Protein AF-A0A1F7RX64-F1 (afdb_monomer)

Nearest PDB structures (foldseek):
  6vyc-assembly1_A  TM=7.669E-01  e=1.453E-01  Homo sapiens
  5ods-assembly1_A  TM=4.413E-01  e=1.462E+00  Mus musculus
  5ods-assembly3_C  TM=4.175E-01  e=1.240E+00  Mus musculus
  5ods-assembly2_B  TM=4.394E-01  e=1.822E+00  Mus musculus
  9exg-assembly1_A  TM=4.796E-01  e=2.534E+00  Saccharomyces cerevisiae S288C

Secondary structure (DSSP, 8-state):
-EEEETTTTEEEEEET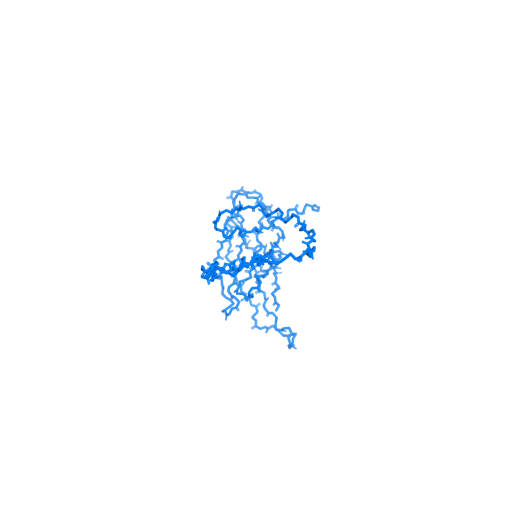TTTEEEEEEEEPPPBTTB---B---EE-TTSSEEEEEE--SS-SSPPPEEEEEETTTTEEEEEEE--S-----B--B---------------------------------PPP--------SS----B--B----

Foldseek 3Di:
DWDFDQVVLFIWDADPVVRHTPRGTAHDCQWDPGGWRFAEWDAEPVNQWIWTWTADPPPDQTWTWTWIAGRVVRHTPDIDTPDDHPRFRDWDFPHQPPPPPDDPPPPPPPPPDDDDDDDDDDDDDDDDDDPDDDDDDDDSPRDTDGDDDDD

pLDDT: mean 74.09, std 23.68, range [29.02, 98.44]

Sequence (151 aa):
MYVANEDSHDVTVIDATTLTVAVPSITLPPHGTGNATPRDVDIDLQGTYVYIPSGDINYGTVHDYVYVIAVGTHLLASSIDINPHRNPNVVAVAPQMYECAGSVTPTPTPLTIPVINLCLTMFLLLSMPACMCLKKTGIPLFKILLKNLRF

Solvent-accessible surface area (backbone atoms only — not comparable to full-atom values): 9568 Å² total; per-residue (Å²): 85,76,44,54,32,42,93,78,23,25,33,31,31,34,38,77,88,78,73,40,78,72,38,81,68,38,80,50,72,62,38,70,96,45,69,27,30,24,62,28,69,32,51,45,81,83,60,52,40,36,40,30,18,19,27,64,85,74,87,74,93,40,50,20,36,35,38,31,30,29,55,93,74,64,40,82,70,50,71,44,79,58,66,70,72,58,41,38,42,39,54,40,56,66,64,73,74,73,70,73,74,66,79,76,72,73,76,79,70,83,78,84,72,76,94,71,81,91,79,92,78,91,81,91,82,83,88,78,82,85,80,85,78,84,87,78,84,80,74,91,75,80,61,71,52,70,48,72,79,84,128

Radius of gyration: 25.67 Å; Cα contacts (8 Å, |Δi|>4): 262; chains: 1; bounding box: 86×37×39 Å

InterPro domains:
  IPR011045 Nitrous oxide reductase, N-terminal [SSF50974] (2-95)
  IPR015943 WD40/YVTN repeat-like-containing domain superfamily [G3DSA:2.130.10.10] (1-111)

Organism: NCBI:txid1817878

Mean predicted aligned error: 14.14 Å

Structure (mmCIF, N/CA/C/O backbone):
data_AF-A0A1F7RX64-F1
#
_entry.id   AF-A0A1F7RX64-F1
#
loop_
_atom_site.group_PDB
_atom_site.id
_atom_site.type_symbol
_atom_site.label_atom_id
_atom_site.label_alt_id
_atom_site.label_comp_id
_atom_site.label_asym_id
_atom_site.label_entity_id
_atom_site.label_seq_id
_atom_site.pdbx_PDB_ins_code
_atom_site.Cartn_x
_atom_site.Cartn_y
_atom_site.Cartn_z
_atom_site.occupancy
_atom_site.B_iso_or_equiv
_atom_site.auth_seq_id
_atom_site.auth_comp_id
_atom_site.auth_asym_id
_atom_site.auth_atom_id
_atom_site.pdbx_PDB_model_num
ATOM 1 N N . MET A 1 1 ? -4.138 3.874 9.743 1.00 95.44 1 MET A N 1
ATOM 2 C CA . MET A 1 1 ? -3.694 4.666 8.575 1.00 95.44 1 MET A CA 1
ATOM 3 C C . MET A 1 1 ? -2.418 4.046 8.038 1.00 95.44 1 MET A C 1
ATOM 5 O O . MET A 1 1 ? -1.611 3.612 8.849 1.00 95.44 1 MET A O 1
ATOM 9 N N . TYR A 1 2 ? -2.253 3.972 6.721 1.00 97.94 2 TYR A N 1
ATOM 10 C CA . TYR A 1 2 ? -1.031 3.482 6.080 1.00 97.94 2 TYR A CA 1
ATOM 11 C C . TYR A 1 2 ? -0.312 4.660 5.430 1.00 97.94 2 TYR A C 1
ATOM 13 O O . TYR A 1 2 ? -0.970 5.543 4.884 1.00 97.94 2 TYR A O 1
ATOM 21 N N . VAL A 1 3 ? 1.012 4.676 5.518 1.00 97.94 3 VAL A N 1
ATOM 22 C CA . VAL A 1 3 ? 1.866 5.730 4.967 1.00 97.94 3 VAL A CA 1
ATOM 23 C C . VAL A 1 3 ? 2.909 5.073 4.079 1.00 97.94 3 VAL A C 1
ATOM 25 O O . VAL A 1 3 ? 3.687 4.253 4.560 1.00 97.94 3 VAL A O 1
ATOM 28 N N . ALA A 1 4 ? 2.888 5.407 2.792 1.00 97.50 4 ALA A N 1
ATOM 29 C CA . ALA A 1 4 ? 3.911 5.014 1.834 1.00 97.50 4 ALA A CA 1
ATOM 30 C C . ALA A 1 4 ? 5.151 5.904 2.007 1.00 97.50 4 ALA A C 1
ATOM 32 O O . ALA A 1 4 ? 5.038 7.128 1.939 1.00 97.50 4 ALA A O 1
ATOM 33 N N . ASN A 1 5 ? 6.321 5.297 2.214 1.00 96.81 5 ASN A N 1
ATOM 34 C CA . ASN A 1 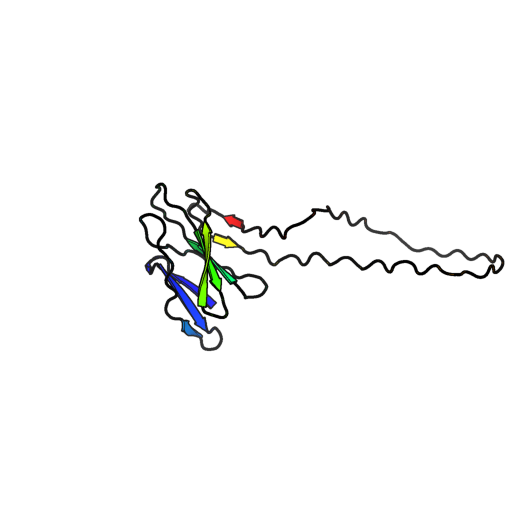5 ? 7.584 6.014 2.365 1.00 96.81 5 ASN A CA 1
ATOM 35 C C . ASN A 1 5 ? 8.470 5.750 1.139 1.00 96.81 5 ASN A C 1
ATOM 37 O O . ASN A 1 5 ? 9.162 4.733 1.077 1.00 96.81 5 ASN A O 1
ATOM 41 N N . GLU A 1 6 ? 8.450 6.657 0.159 1.00 93.31 6 GLU A N 1
ATOM 42 C CA . GLU A 1 6 ? 9.159 6.466 -1.117 1.00 93.31 6 GLU A CA 1
ATOM 43 C C . GLU A 1 6 ? 10.666 6.222 -0.921 1.00 93.31 6 GLU A C 1
ATOM 45 O O . GLU A 1 6 ? 11.200 5.249 -1.454 1.00 93.31 6 GLU A O 1
ATOM 50 N N . ASP A 1 7 ? 11.321 7.061 -0.112 1.00 91.31 7 ASP A N 1
ATOM 51 C CA . ASP A 1 7 ? 12.776 7.033 0.102 1.00 91.31 7 ASP A CA 1
ATOM 52 C C . ASP A 1 7 ? 13.244 5.878 1.002 1.00 91.31 7 ASP A C 1
ATOM 54 O O . ASP A 1 7 ? 14.360 5.385 0.850 1.00 91.31 7 ASP A O 1
ATOM 58 N N . SER A 1 8 ? 12.401 5.443 1.946 1.00 94.56 8 SER A N 1
ATOM 59 C CA . SER A 1 8 ? 12.695 4.313 2.846 1.00 94.56 8 SER A CA 1
ATOM 60 C C . SER A 1 8 ? 12.267 2.964 2.267 1.00 94.56 8 SER A C 1
ATOM 62 O O . SER A 1 8 ? 12.602 1.922 2.830 1.00 94.56 8 SER A O 1
ATOM 64 N N . HIS A 1 9 ? 11.552 2.975 1.139 1.00 94.50 9 HIS A N 1
ATOM 65 C CA . HIS A 1 9 ? 11.115 1.790 0.399 1.00 94.50 9 HIS A CA 1
ATOM 66 C C . HIS A 1 9 ? 10.182 0.858 1.190 1.00 94.50 9 HIS A C 1
ATOM 68 O O . HIS A 1 9 ? 10.156 -0.360 0.989 1.00 94.50 9 HIS A O 1
ATOM 74 N N . ASP A 1 10 ? 9.407 1.430 2.108 1.00 97.00 10 ASP A N 1
ATOM 75 C CA . ASP A 1 10 ? 8.548 0.695 3.026 1.00 97.00 10 ASP A CA 1
ATOM 76 C C . ASP A 1 10 ? 7.222 1.414 3.300 1.00 97.00 10 ASP A C 1
ATOM 78 O O . ASP A 1 10 ? 6.890 2.448 2.709 1.00 97.00 10 ASP A O 1
ATOM 82 N N . VAL A 1 11 ? 6.416 0.799 4.164 1.00 98.38 11 VAL A N 1
ATOM 83 C CA . VAL A 1 11 ? 5.104 1.305 4.560 1.00 98.38 11 VAL A CA 1
ATOM 84 C C . VAL A 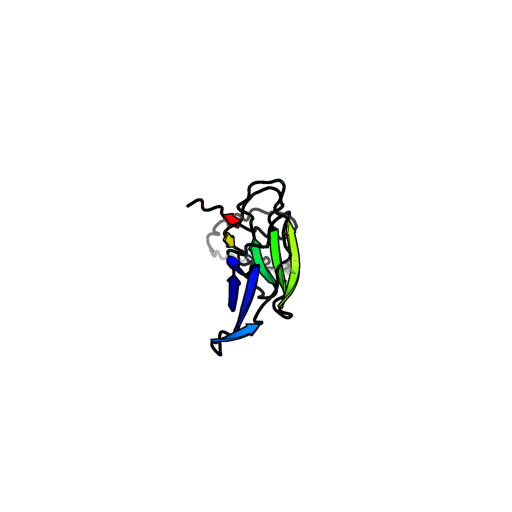1 11 ? 4.996 1.287 6.074 1.00 98.38 11 VAL A C 1
ATOM 86 O O . VAL A 1 11 ? 5.259 0.266 6.710 1.00 98.38 11 VAL A O 1
ATOM 89 N N . THR A 1 12 ? 4.552 2.393 6.658 1.00 98.44 12 THR A N 1
ATOM 90 C CA . THR A 1 12 ? 4.294 2.503 8.099 1.00 98.44 12 THR A CA 1
ATOM 91 C C . THR A 1 12 ? 2.794 2.446 8.368 1.00 98.44 12 THR A C 1
ATOM 93 O O . THR A 1 12 ? 1.991 3.018 7.629 1.00 98.44 12 THR A O 1
ATOM 96 N N . VAL A 1 13 ? 2.400 1.789 9.459 1.00 98.44 13 VAL A N 1
ATOM 97 C CA . VAL A 1 13 ? 1.014 1.788 9.944 1.00 98.44 13 VAL A CA 1
ATOM 98 C C . VAL A 1 13 ? 0.922 2.639 11.197 1.00 98.44 13 VAL A C 1
ATOM 100 O O . VAL A 1 13 ? 1.633 2.408 12.172 1.00 98.44 13 VAL A O 1
ATOM 103 N N . ILE A 1 14 ? 0.014 3.607 11.178 1.00 98.12 14 ILE A N 1
ATOM 104 C CA . ILE A 1 14 ? -0.303 4.484 12.305 1.00 98.12 14 ILE A CA 1
ATOM 105 C C . ILE A 1 14 ? -1.683 4.106 12.839 1.00 98.12 14 ILE A C 1
ATOM 107 O O . ILE A 1 14 ? -2.659 4.053 12.078 1.00 98.12 14 ILE A O 1
ATOM 111 N N . ASP A 1 15 ? -1.771 3.867 14.144 1.00 97.06 15 ASP A N 1
ATOM 112 C CA . ASP A 1 15 ? -3.046 3.804 14.851 1.00 97.06 15 ASP A CA 1
ATOM 113 C C . ASP A 1 15 ? -3.635 5.218 14.894 1.00 97.06 15 ASP A C 1
ATOM 115 O O . ASP A 1 15 ? -3.040 6.146 15.441 1.00 97.06 15 ASP A O 1
ATOM 119 N N . ALA A 1 16 ? -4.796 5.398 14.269 1.00 95.25 16 ALA A N 1
ATOM 120 C CA . ALA A 1 16 ? -5.438 6.704 14.160 1.00 95.25 16 ALA A CA 1
ATOM 121 C C . ALA A 1 16 ? -6.124 7.152 15.464 1.00 95.25 16 ALA A C 1
ATOM 123 O O . ALA A 1 16 ? -6.420 8.333 15.616 1.00 95.25 16 ALA A O 1
ATOM 124 N N . THR A 1 17 ? -6.373 6.232 16.397 1.00 97.19 17 THR A N 1
ATOM 125 C CA . THR A 1 17 ? -6.982 6.520 17.702 1.00 97.19 17 THR A CA 1
ATOM 126 C C . THR A 1 17 ? -5.946 7.104 18.650 1.00 97.19 17 THR A C 1
ATOM 128 O O . THR A 1 17 ? -6.210 8.089 19.334 1.00 97.19 17 THR A O 1
ATOM 131 N N . THR A 1 18 ? -4.759 6.498 18.689 1.00 97.81 18 THR A N 1
ATOM 132 C CA . THR A 1 18 ? -3.668 6.912 19.583 1.00 97.81 18 THR A CA 1
ATOM 133 C C . THR A 1 18 ? -2.667 7.844 18.909 1.00 97.81 18 THR A C 1
ATOM 135 O O . THR A 1 18 ? -1.846 8.441 19.600 1.00 97.81 18 THR A O 1
ATOM 138 N N . LEU A 1 19 ? -2.728 7.982 17.579 1.00 96.75 19 LEU A N 1
ATOM 139 C CA . LEU A 1 19 ? -1.769 8.728 16.757 1.00 96.75 19 LEU A CA 1
ATOM 140 C C . LEU A 1 19 ? -0.325 8.236 16.935 1.00 96.75 19 LEU A C 1
ATOM 142 O O . LEU A 1 19 ? 0.627 9.011 16.861 1.00 96.75 19 LEU A O 1
ATOM 146 N N . THR A 1 20 ? -0.157 6.933 17.162 1.00 98.06 20 THR A N 1
ATOM 147 C CA . THR A 1 20 ? 1.151 6.289 17.329 1.00 98.06 20 THR A CA 1
ATOM 148 C C . THR A 1 20 ? 1.431 5.300 16.209 1.00 98.06 20 THR A C 1
ATOM 150 O O . THR A 1 20 ? 0.518 4.744 15.600 1.00 98.06 20 THR A O 1
ATOM 153 N N . VAL A 1 21 ? 2.710 5.024 15.964 1.00 98.25 21 VAL A N 1
ATOM 154 C CA . VAL A 1 21 ? 3.132 3.966 15.041 1.00 98.25 21 VAL A CA 1
ATOM 155 C C . VAL A 1 21 ? 2.722 2.605 15.608 1.00 98.25 21 VAL A C 1
ATOM 157 O O . VAL A 1 21 ? 3.191 2.207 16.670 1.00 98.25 21 VAL A O 1
ATOM 160 N N . ALA A 1 22 ? 1.841 1.906 14.896 1.00 97.75 22 ALA A N 1
ATOM 161 C CA . ALA A 1 22 ? 1.403 0.550 15.212 1.00 97.75 22 ALA A CA 1
ATOM 162 C C . ALA A 1 22 ? 2.328 -0.499 14.579 1.00 97.75 22 ALA A C 1
ATOM 164 O O . ALA A 1 22 ? 2.677 -1.487 15.220 1.00 97.75 22 ALA A O 1
ATOM 165 N N . VAL A 1 23 ? 2.760 -0.257 13.336 1.00 97.88 23 VAL A N 1
ATOM 166 C CA . VAL A 1 23 ? 3.756 -1.077 12.634 1.00 97.88 23 VAL A CA 1
ATOM 167 C C . VAL A 1 23 ? 4.796 -0.145 12.022 1.00 97.88 23 VAL A C 1
ATOM 169 O O . VAL A 1 23 ? 4.440 0.656 11.156 1.00 97.88 23 VAL A O 1
ATOM 172 N N . PRO A 1 24 ? 6.063 -0.210 12.465 1.00 94.94 24 PRO A N 1
ATOM 173 C CA . PRO A 1 24 ? 7.074 0.760 12.056 1.00 94.94 24 PRO A CA 1
ATOM 174 C C . PRO A 1 24 ? 7.504 0.606 10.601 1.00 94.94 24 PRO A C 1
ATOM 176 O O . PRO A 1 24 ? 7.739 1.613 9.942 1.00 94.94 24 PRO A O 1
ATOM 179 N N . SER A 1 25 ? 7.573 -0.626 10.100 1.00 97.06 25 SER A N 1
ATOM 180 C CA . SER A 1 25 ? 8.015 -0.900 8.738 1.00 97.06 25 SER A CA 1
ATOM 181 C C . SER A 1 25 ? 7.397 -2.192 8.223 1.00 97.06 25 SER A C 1
ATOM 183 O O . SER A 1 25 ? 7.512 -3.248 8.848 1.00 97.06 25 SER A O 1
ATOM 185 N N . ILE A 1 26 ? 6.749 -2.091 7.069 1.00 97.75 26 ILE A N 1
ATOM 186 C CA . ILE A 1 26 ? 6.403 -3.209 6.202 1.00 97.75 26 ILE A CA 1
ATOM 187 C C . ILE A 1 26 ? 7.294 -3.070 4.972 1.00 97.75 26 ILE A C 1
ATOM 189 O O . ILE A 1 26 ? 7.019 -2.263 4.082 1.00 97.75 26 ILE A O 1
ATOM 193 N N . THR A 1 27 ? 8.389 -3.826 4.945 1.00 95.38 27 THR A N 1
ATOM 194 C CA . THR A 1 27 ? 9.346 -3.791 3.836 1.00 95.38 27 THR A CA 1
ATOM 195 C C . THR A 1 27 ? 8.696 -4.306 2.558 1.00 95.38 27 THR A C 1
ATOM 197 O O . THR A 1 27 ? 8.126 -5.401 2.535 1.00 95.38 27 THR A O 1
ATOM 200 N N . LEU A 1 28 ? 8.807 -3.528 1.483 1.00 94.56 28 LEU A N 1
ATOM 201 C CA . LEU A 1 28 ? 8.334 -3.931 0.167 1.00 94.56 28 LEU A CA 1
ATOM 202 C C . LEU A 1 28 ? 9.475 -4.590 -0.624 1.00 94.56 28 LEU A C 1
ATOM 204 O O . LEU A 1 28 ? 10.619 -4.140 -0.538 1.00 94.56 28 LEU A O 1
ATOM 208 N N . PRO A 1 29 ? 9.200 -5.652 -1.401 1.00 92.25 29 PRO A N 1
ATOM 209 C CA . PRO A 1 29 ? 10.208 -6.246 -2.268 1.00 92.25 29 PRO A CA 1
ATOM 210 C C . PRO A 1 29 ? 10.750 -5.224 -3.281 1.00 92.25 29 PRO A C 1
ATOM 212 O O . PRO A 1 29 ? 9.987 -4.388 -3.766 1.00 92.25 29 PRO A O 1
ATOM 215 N N . PRO A 1 30 ? 12.038 -5.284 -3.646 1.00 87.75 30 PRO A N 1
ATOM 216 C CA . PRO A 1 30 ? 12.562 -4.500 -4.760 1.00 87.75 30 PRO A CA 1
ATOM 217 C C . PRO A 1 30 ? 11.916 -4.938 -6.081 1.00 87.75 30 PRO A C 1
ATOM 219 O O . PRO A 1 30 ? 11.496 -6.091 -6.223 1.00 87.75 30 PRO A O 1
ATOM 222 N N . HIS A 1 31 ? 11.879 -4.039 -7.065 1.00 81.25 31 HIS A N 1
ATOM 223 C CA . HIS A 1 31 ? 11.457 -4.368 -8.424 1.00 81.25 31 HIS A CA 1
ATOM 224 C C . HIS A 1 31 ? 12.569 -4.081 -9.438 1.00 81.25 31 HIS A C 1
ATOM 226 O O . HIS A 1 31 ? 13.195 -3.026 -9.463 1.00 81.25 31 HIS A O 1
ATOM 232 N N . GLY A 1 32 ? 12.869 -5.099 -10.255 1.00 74.06 32 GLY A N 1
ATOM 233 C CA . GLY A 1 32 ? 13.974 -5.089 -11.215 1.00 74.06 32 GLY A CA 1
ATOM 234 C C . GLY A 1 32 ? 15.330 -4.784 -10.582 1.00 74.06 32 GLY A C 1
ATOM 235 O O . GLY A 1 32 ? 15.831 -5.571 -9.784 1.00 74.06 32 GLY A O 1
ATOM 236 N N . THR A 1 33 ? 15.949 -3.679 -10.997 1.00 69.31 33 THR A N 1
ATOM 237 C CA . THR A 1 33 ? 17.266 -3.240 -10.505 1.00 69.31 33 THR A CA 1
ATOM 238 C C . THR A 1 33 ? 17.185 -2.220 -9.368 1.00 69.31 33 THR A C 1
ATOM 240 O O . THR A 1 33 ? 18.229 -1.829 -8.849 1.00 69.31 33 THR A O 1
ATOM 243 N N . GLY A 1 34 ? 15.981 -1.765 -9.013 1.00 77.56 34 GLY A N 1
ATOM 244 C CA . GLY A 1 34 ? 15.742 -0.709 -8.036 1.00 77.56 34 GLY A CA 1
ATOM 245 C C . GLY A 1 34 ? 14.991 -1.197 -6.798 1.00 77.56 34 GLY A C 1
ATOM 246 O O . GLY A 1 34 ? 14.447 -2.302 -6.749 1.00 77.56 34 GLY A O 1
ATOM 247 N N . ASN A 1 35 ? 14.968 -0.352 -5.770 1.00 87.88 35 ASN A N 1
ATOM 248 C CA . ASN A 1 35 ? 14.125 -0.569 -4.599 1.00 87.88 35 ASN A CA 1
ATOM 249 C C . ASN A 1 35 ? 12.666 -0.200 -4.903 1.00 87.88 35 ASN A C 1
ATOM 251 O O . ASN A 1 35 ? 12.383 0.556 -5.832 1.00 87.88 35 ASN A O 1
ATOM 255 N N . ALA A 1 36 ? 11.738 -0.689 -4.079 1.00 90.56 36 ALA A N 1
ATOM 256 C CA . ALA A 1 36 ? 10.361 -0.222 -4.128 1.00 90.56 36 ALA A CA 1
ATOM 257 C C . ALA A 1 36 ? 10.275 1.277 -3.812 1.00 90.56 36 ALA A C 1
ATOM 259 O O . ALA A 1 36 ? 10.795 1.754 -2.817 1.00 90.56 36 ALA A O 1
ATOM 260 N N . THR A 1 37 ? 9.536 2.010 -4.621 1.00 92.50 37 THR A N 1
ATOM 261 C CA . THR A 1 37 ? 9.231 3.437 -4.476 1.00 92.50 37 THR A CA 1
ATOM 262 C C . THR A 1 37 ? 7.725 3.601 -4.251 1.00 92.50 37 THR A C 1
ATOM 264 O O . THR A 1 37 ? 6.992 3.896 -5.195 1.00 92.50 37 THR A O 1
ATOM 267 N N . PRO A 1 38 ? 7.190 3.259 -3.068 1.00 94.69 38 PRO A N 1
ATOM 268 C CA . PRO A 1 38 ? 5.758 3.385 -2.811 1.00 94.69 38 PRO A CA 1
ATOM 269 C C . PRO A 1 38 ? 5.357 4.867 -2.799 1.00 94.69 38 PRO A C 1
ATOM 271 O O . PRO A 1 38 ? 5.990 5.664 -2.112 1.00 94.69 38 PRO A O 1
ATOM 274 N N . ARG A 1 39 ? 4.323 5.240 -3.564 1.00 94.00 39 ARG A N 1
ATOM 275 C CA . ARG A 1 39 ? 3.951 6.658 -3.779 1.00 94.00 39 ARG A CA 1
ATOM 276 C C . ARG A 1 39 ? 2.582 7.051 -3.231 1.00 94.00 39 ARG A C 1
ATOM 278 O O . ARG A 1 39 ? 2.351 8.217 -2.929 1.00 94.00 39 ARG A O 1
ATOM 285 N N . ASP A 1 40 ? 1.681 6.086 -3.111 1.00 96.94 40 ASP A N 1
ATOM 286 C CA . ASP A 1 40 ? 0.290 6.315 -2.730 1.00 96.94 40 ASP A CA 1
ATOM 287 C C . ASP A 1 40 ? -0.264 5.098 -1.985 1.00 96.94 40 ASP A C 1
ATOM 289 O O . ASP A 1 40 ? 0.394 4.060 -1.872 1.00 96.94 40 ASP A O 1
ATOM 293 N N . VAL A 1 41 ? -1.464 5.233 -1.438 1.00 97.31 41 VAL A N 1
ATOM 294 C CA . VAL A 1 41 ? -2.143 4.198 -0.669 1.00 97.31 41 VAL A CA 1
ATOM 295 C C . VAL A 1 41 ? -3.640 4.327 -0.907 1.00 97.31 41 VAL A C 1
ATOM 297 O O . VAL A 1 41 ? -4.221 5.374 -0.638 1.00 97.31 41 VAL A O 1
ATOM 300 N N . ASP A 1 42 ? -4.287 3.227 -1.280 1.00 97.25 42 ASP A N 1
ATOM 301 C CA . ASP A 1 42 ? -5.742 3.119 -1.174 1.00 97.25 42 ASP A CA 1
ATOM 302 C C . ASP A 1 42 ? -6.153 1.754 -0.615 1.00 97.25 42 ASP A C 1
ATOM 304 O O . ASP A 1 42 ? -5.376 0.798 -0.618 1.00 97.25 42 ASP A O 1
ATOM 308 N N . ILE A 1 43 ? -7.363 1.661 -0.082 1.00 95.56 43 ILE A N 1
ATOM 309 C CA . ILE A 1 43 ? -7.866 0.494 0.643 1.00 95.56 43 ILE A CA 1
ATOM 310 C C . ILE A 1 43 ? -9.170 0.008 0.016 1.00 95.56 43 ILE A C 1
ATOM 312 O O . ILE A 1 43 ? -9.976 0.798 -0.473 1.00 95.56 43 ILE A O 1
ATOM 316 N N . ASP A 1 44 ? -9.391 -1.306 0.008 1.00 94.12 44 ASP A N 1
ATOM 317 C CA . ASP A 1 44 ? -10.683 -1.826 -0.430 1.00 94.12 44 ASP A CA 1
ATOM 318 C C . ASP A 1 44 ? -11.825 -1.445 0.523 1.00 94.12 44 ASP A C 1
ATOM 320 O O . ASP A 1 44 ? -11.642 -1.068 1.682 1.00 94.12 44 ASP A O 1
ATOM 324 N N . LEU A 1 45 ? -13.051 -1.568 0.012 1.00 91.12 45 LEU A N 1
ATOM 325 C CA . LEU A 1 45 ? -14.265 -1.214 0.745 1.00 91.12 45 LEU A CA 1
ATOM 326 C C . LEU A 1 45 ? -14.421 -2.018 2.046 1.00 91.12 45 LEU A C 1
ATOM 328 O O . LEU A 1 45 ? -15.012 -1.533 3.008 1.00 91.12 45 LEU A O 1
ATOM 332 N N . GLN A 1 46 ? -13.926 -3.255 2.064 1.00 92.75 46 GLN A N 1
ATOM 333 C CA . GLN A 1 46 ? -14.005 -4.143 3.220 1.00 92.75 46 GLN A CA 1
ATOM 334 C C . GLN A 1 46 ? -12.887 -3.897 4.242 1.00 92.75 46 GLN A C 1
ATOM 336 O O . GLN A 1 46 ? -12.915 -4.502 5.312 1.00 92.75 46 GLN A O 1
ATOM 341 N N . GLY A 1 47 ? -11.899 -3.054 3.934 1.00 93.88 47 GLY A N 1
ATOM 342 C CA . GLY A 1 47 ? -10.724 -2.851 4.775 1.00 93.88 47 GLY A CA 1
ATOM 343 C C . GLY A 1 47 ? -9.858 -4.105 4.931 1.00 93.88 47 GLY A C 1
ATOM 344 O O . GLY A 1 47 ? -9.180 -4.254 5.942 1.00 93.88 47 GLY A O 1
ATOM 345 N N . THR A 1 48 ? -9.917 -5.036 3.979 1.00 96.38 48 THR A N 1
ATOM 346 C CA . THR A 1 48 ? -9.170 -6.301 4.005 1.00 96.38 48 THR A CA 1
ATOM 347 C C . THR A 1 48 ? -7.786 -6.137 3.392 1.00 96.38 48 THR A C 1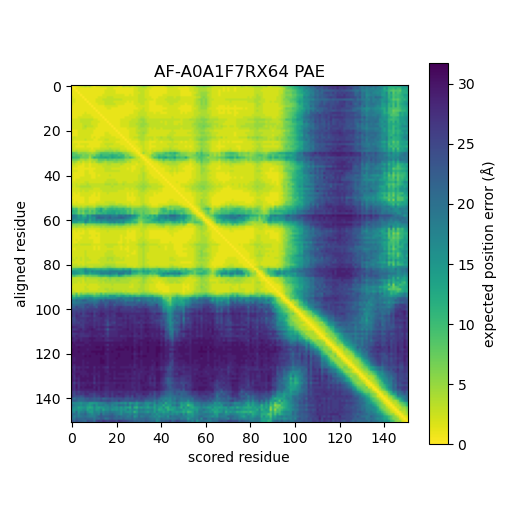
ATOM 349 O O . THR A 1 48 ? -6.813 -6.686 3.920 1.00 96.38 48 THR A O 1
ATOM 352 N N . TYR A 1 49 ? -7.685 -5.354 2.317 1.00 97.50 49 TYR A N 1
ATOM 353 C CA . TYR A 1 49 ? -6.444 -5.152 1.581 1.00 97.50 49 TYR A CA 1
ATOM 354 C C . TYR A 1 49 ? -6.147 -3.682 1.316 1.00 97.50 49 TYR A C 1
ATOM 356 O O . TYR A 1 49 ? -7.032 -2.900 0.973 1.00 97.50 49 TYR A O 1
ATOM 364 N N . VAL A 1 50 ? -4.864 -3.346 1.415 1.00 98.00 50 VAL A N 1
ATOM 365 C CA . VAL A 1 50 ? -4.298 -2.051 1.033 1.00 98.00 50 VAL A CA 1
ATOM 366 C C . VAL A 1 50 ? -3.471 -2.224 -0.229 1.00 98.00 50 VAL A C 1
ATOM 368 O O . VAL A 1 50 ? -2.711 -3.184 -0.346 1.00 98.00 50 VAL A O 1
ATOM 371 N N . TYR A 1 51 ? -3.616 -1.285 -1.152 1.00 97.88 51 TYR A N 1
ATOM 372 C CA . TYR A 1 51 ? -2.980 -1.264 -2.458 1.00 97.88 51 TYR A CA 1
ATOM 373 C C . TYR A 1 51 ? -2.000 -0.104 -2.511 1.00 97.88 51 TYR A C 1
ATOM 375 O O . TYR A 1 51 ? -2.344 1.020 -2.152 1.00 97.88 51 TYR A O 1
ATOM 383 N N . ILE A 1 52 ? -0.776 -0.390 -2.945 1.00 97.50 52 ILE A N 1
ATOM 384 C CA . ILE A 1 52 ? 0.332 0.563 -2.897 1.00 97.50 52 ILE A CA 1
ATOM 385 C C . ILE A 1 52 ? 1.047 0.518 -4.242 1.00 97.50 52 ILE A C 1
ATOM 387 O O . ILE A 1 52 ? 1.737 -0.466 -4.528 1.00 97.50 52 ILE A O 1
ATOM 391 N N . PRO A 1 53 ? 0.865 1.528 -5.106 1.00 95.00 53 PRO A N 1
ATOM 392 C CA . PRO A 1 53 ? 1.588 1.606 -6.352 1.00 95.00 53 PRO A CA 1
ATOM 393 C C . PRO A 1 53 ? 3.052 1.906 -6.054 1.00 95.00 53 PRO A C 1
ATOM 395 O O . PRO A 1 53 ? 3.389 2.754 -5.224 1.00 95.00 53 PRO A O 1
ATOM 398 N N . SER A 1 54 ? 3.914 1.184 -6.751 1.00 91.69 54 SER A N 1
ATOM 399 C CA . SER A 1 54 ? 5.349 1.357 -6.696 1.00 91.69 54 SER A CA 1
ATOM 400 C C . SER A 1 54 ? 5.909 1.334 -8.108 1.00 91.69 54 SER A C 1
ATOM 402 O O . SER A 1 54 ? 5.620 0.417 -8.880 1.00 91.69 54 SER A O 1
ATOM 404 N N . GLY A 1 55 ? 6.678 2.365 -8.445 1.00 85.25 55 GLY A N 1
ATOM 405 C CA . GLY A 1 55 ? 7.158 2.584 -9.804 1.00 85.25 55 GLY A CA 1
ATOM 406 C C . GLY A 1 55 ? 8.569 3.141 -9.862 1.00 85.25 55 GLY A C 1
ATOM 407 O O . GLY A 1 55 ? 8.860 4.163 -9.230 1.00 85.25 55 GLY A O 1
ATOM 408 N N . ASP A 1 56 ? 9.440 2.490 -10.629 1.00 75.81 56 ASP A N 1
ATOM 409 C CA . ASP A 1 56 ? 10.796 2.993 -10.847 1.00 75.81 56 ASP A CA 1
ATOM 410 C C . ASP A 1 56 ? 10.776 4.111 -11.904 1.00 75.81 56 ASP A C 1
ATOM 412 O O . ASP A 1 56 ? 10.184 3.981 -12.979 1.00 75.81 56 ASP A O 1
ATOM 416 N N . ILE A 1 57 ? 11.442 5.229 -11.605 1.00 67.69 57 ILE A N 1
ATOM 417 C CA . ILE A 1 57 ? 11.671 6.313 -12.574 1.00 67.69 57 ILE A CA 1
ATOM 418 C C . ILE A 1 57 ? 12.852 6.009 -13.501 1.00 67.69 57 ILE A C 1
ATOM 420 O O . ILE A 1 57 ? 13.026 6.683 -14.517 1.00 67.69 57 ILE A O 1
ATOM 424 N N . ASN A 1 58 ? 13.666 5.004 -13.174 1.00 67.62 58 ASN A N 1
ATOM 425 C CA . ASN A 1 58 ? 14.760 4.551 -14.014 1.00 67.62 58 ASN A CA 1
ATOM 426 C C . ASN A 1 58 ? 14.193 3.677 -15.137 1.00 67.62 58 ASN A C 1
ATOM 428 O O . ASN A 1 58 ? 14.022 2.465 -15.022 1.00 67.62 58 ASN A O 1
ATOM 432 N N . TYR A 1 59 ? 13.858 4.343 -16.240 1.00 58.84 59 TYR A N 1
ATOM 433 C CA . TYR A 1 59 ? 13.358 3.749 -17.476 1.00 58.84 59 TYR A CA 1
ATOM 434 C C . TYR A 1 59 ? 14.260 2.578 -17.936 1.00 58.84 59 TYR A C 1
ATOM 436 O O . TYR A 1 59 ? 15.383 2.799 -18.388 1.00 58.84 59 TYR A O 1
ATOM 444 N N . GLY A 1 60 ? 13.773 1.336 -17.809 1.00 63.75 60 GLY A N 1
ATOM 445 C CA . GLY A 1 60 ? 14.531 0.098 -18.058 1.00 63.75 60 GLY A CA 1
ATOM 446 C C . GLY A 1 60 ? 13.692 -1.006 -18.714 1.00 63.75 60 GLY A C 1
ATOM 447 O O . GLY A 1 60 ? 12.902 -0.709 -19.598 1.00 63.75 60 GLY A O 1
ATOM 448 N N . THR A 1 61 ? 13.874 -2.270 -18.304 1.00 63.88 61 THR A N 1
ATOM 449 C CA . THR A 1 61 ? 12.948 -3.414 -18.543 1.00 63.88 61 THR A CA 1
ATOM 450 C C . THR A 1 61 ? 12.309 -3.902 -17.233 1.00 63.88 61 THR A C 1
ATOM 452 O O . THR A 1 61 ? 11.893 -5.052 -17.102 1.00 63.88 61 THR A O 1
ATOM 455 N N . VAL A 1 62 ? 12.355 -3.049 -16.215 1.00 73.06 62 VAL A N 1
ATOM 456 C CA . VAL A 1 62 ? 11.875 -3.288 -14.856 1.00 73.06 62 VAL A CA 1
ATOM 457 C C . VAL A 1 62 ? 10.348 -3.213 -14.801 1.00 73.06 62 VAL A C 1
ATOM 459 O O . VAL A 1 62 ? 9.722 -2.304 -15.338 1.00 73.06 62 VAL A O 1
ATOM 462 N N . HIS A 1 63 ? 9.741 -4.190 -14.145 1.00 81.19 63 HIS A N 1
ATOM 463 C CA . HIS A 1 63 ? 8.304 -4.227 -13.933 1.00 81.19 63 HIS A CA 1
ATOM 464 C C . HIS A 1 63 ? 7.919 -3.279 -12.797 1.00 81.19 63 HIS A C 1
ATOM 466 O O . HIS A 1 63 ? 8.577 -3.269 -11.763 1.00 81.19 63 HIS A O 1
ATOM 472 N N . ASP A 1 64 ? 6.846 -2.513 -12.981 1.00 87.06 64 ASP A N 1
ATOM 473 C CA . ASP A 1 64 ? 6.229 -1.763 -11.889 1.00 87.06 64 ASP A CA 1
ATOM 474 C C . ASP A 1 64 ? 5.155 -2.631 -11.233 1.00 87.06 64 ASP A C 1
ATOM 476 O O . ASP A 1 64 ? 4.552 -3.493 -11.885 1.00 87.06 64 ASP A O 1
ATOM 480 N N . TYR A 1 65 ? 4.873 -2.377 -9.958 1.00 91.44 65 TYR A N 1
ATOM 481 C CA . TYR A 1 65 ? 3.941 -3.194 -9.191 1.00 91.44 65 TYR A CA 1
ATOM 482 C C . TYR A 1 65 ? 2.916 -2.351 -8.442 1.00 91.44 65 TYR A C 1
ATOM 484 O O . TYR A 1 65 ? 3.165 -1.218 -8.037 1.00 91.44 65 TYR A O 1
ATOM 492 N N . VAL A 1 66 ? 1.757 -2.950 -8.195 1.00 94.94 66 VAL A N 1
ATOM 493 C CA . VAL A 1 66 ? 0.883 -2.561 -7.088 1.00 94.94 66 VAL A CA 1
ATOM 494 C C . VAL A 1 66 ? 1.012 -3.633 -6.015 1.00 94.94 66 VAL A C 1
ATOM 496 O O . VAL A 1 66 ? 0.617 -4.781 -6.224 1.00 94.94 66 VAL A O 1
ATOM 499 N N . TYR A 1 67 ? 1.590 -3.278 -4.873 1.00 96.56 67 TYR A N 1
ATOM 500 C CA . TYR A 1 67 ? 1.693 -4.176 -3.729 1.00 96.56 67 TYR A CA 1
ATOM 501 C C . TYR A 1 67 ? 0.360 -4.266 -3.001 1.00 96.56 67 TYR A C 1
ATOM 503 O O . TYR A 1 67 ? -0.337 -3.265 -2.848 1.00 96.56 67 TYR A O 1
ATOM 511 N N . VAL A 1 68 ? 0.022 -5.473 -2.553 1.00 97.88 68 VAL A N 1
ATOM 512 C CA . VAL A 1 68 ? -1.204 -5.759 -1.812 1.00 97.88 68 VAL A CA 1
ATOM 513 C C . VAL A 1 68 ? -0.818 -6.208 -0.411 1.00 97.88 68 VAL A C 1
ATOM 515 O O . VAL A 1 68 ? -0.192 -7.253 -0.242 1.00 97.88 68 VAL A O 1
ATOM 518 N N . ILE A 1 69 ? -1.195 -5.430 0.597 1.00 98.44 69 ILE A N 1
ATOM 519 C CA . ILE A 1 69 ? -0.939 -5.724 2.010 1.00 98.44 69 ILE A CA 1
ATOM 520 C C . ILE A 1 69 ? -2.241 -6.179 2.661 1.00 98.44 69 ILE A C 1
ATOM 522 O O . ILE A 1 69 ? -3.271 -5.522 2.519 1.00 98.44 69 ILE A O 1
ATOM 526 N N . ALA A 1 70 ? -2.200 -7.292 3.393 1.00 98.19 70 ALA A N 1
ATOM 527 C CA . ALA A 1 70 ? -3.331 -7.736 4.200 1.00 98.19 70 ALA A CA 1
ATOM 528 C C . ALA A 1 70 ? -3.428 -6.900 5.481 1.00 98.19 70 ALA A C 1
ATOM 530 O O . ALA A 1 70 ? -2.479 -6.834 6.263 1.00 98.19 70 ALA A O 1
ATOM 531 N N . VAL A 1 71 ? -4.591 -6.298 5.732 1.00 97.62 71 VAL A N 1
ATOM 532 C CA . VAL A 1 71 ? -4.772 -5.367 6.855 1.00 97.62 71 VAL A CA 1
ATOM 533 C C . VAL A 1 71 ? -4.697 -6.061 8.209 1.00 97.62 71 VAL A C 1
ATOM 535 O O . VAL A 1 71 ? -4.109 -5.513 9.131 1.00 97.62 71 VAL A O 1
ATOM 538 N N . GLY A 1 72 ? -5.252 -7.268 8.335 1.00 96.94 72 GLY A N 1
ATOM 539 C CA . GLY A 1 72 ? -5.288 -7.984 9.615 1.00 96.94 72 GLY A CA 1
ATOM 540 C C . GLY A 1 72 ? -3.923 -8.480 10.101 1.00 96.94 72 GLY A C 1
ATOM 541 O O . GLY A 1 72 ? -3.756 -8.723 11.292 1.00 96.94 72 GLY A O 1
ATOM 542 N N . THR A 1 73 ? -2.955 -8.645 9.196 1.00 97.56 73 THR A N 1
ATOM 543 C CA . THR A 1 73 ? -1.614 -9.157 9.525 1.00 97.56 73 THR A CA 1
ATOM 544 C C . THR A 1 73 ? -0.503 -8.146 9.276 1.00 97.56 73 THR A C 1
ATOM 546 O O . THR A 1 73 ? 0.602 -8.352 9.766 1.00 97.56 73 THR A O 1
ATOM 549 N N . HIS A 1 74 ? -0.770 -7.075 8.523 1.00 97.31 74 HIS A N 1
ATOM 550 C CA . HIS A 1 74 ? 0.228 -6.106 8.064 1.00 97.31 74 HIS A CA 1
ATOM 551 C C . HIS A 1 74 ? 1.385 -6.751 7.285 1.00 97.31 74 HIS A C 1
ATOM 553 O O . HIS A 1 74 ? 2.516 -6.273 7.311 1.00 97.31 74 HIS A O 1
ATOM 559 N N . LEU A 1 75 ? 1.096 -7.848 6.583 1.00 96.62 75 LEU A N 1
ATOM 560 C CA . LEU A 1 75 ? 2.055 -8.559 5.742 1.00 96.62 75 LEU A CA 1
ATOM 561 C C . LEU A 1 75 ? 1.706 -8.384 4.267 1.00 96.62 75 LEU A C 1
ATOM 563 O O . LEU A 1 75 ? 0.534 -8.246 3.899 1.00 96.62 75 LEU A O 1
ATOM 567 N N . LEU A 1 76 ? 2.731 -8.447 3.418 1.00 96.75 76 LEU A N 1
ATOM 568 C CA . LEU A 1 76 ? 2.548 -8.519 1.976 1.00 96.75 76 LEU A CA 1
ATOM 569 C C . LEU A 1 76 ? 1.752 -9.784 1.627 1.00 96.75 76 LEU A C 1
ATOM 571 O O . LEU A 1 76 ? 2.199 -10.902 1.876 1.00 96.75 76 LEU A O 1
ATOM 575 N N . ALA A 1 77 ? 0.568 -9.595 1.054 1.00 97.19 77 ALA A N 1
ATOM 576 C CA . ALA A 1 77 ? -0.308 -10.674 0.619 1.00 97.19 77 ALA A CA 1
ATOM 577 C C . ALA A 1 77 ? -0.008 -11.097 -0.822 1.00 97.19 77 ALA A C 1
ATOM 579 O O . ALA A 1 77 ? -0.065 -12.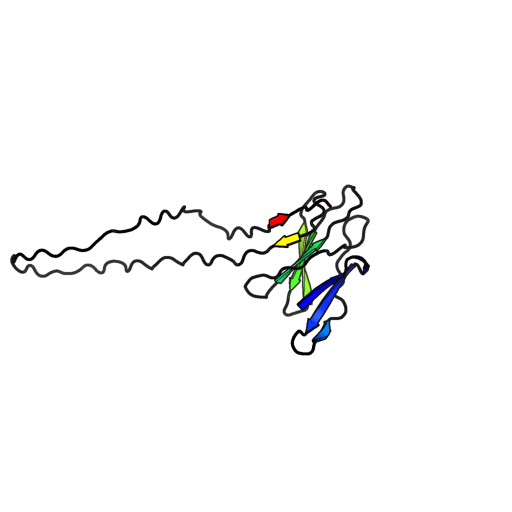281 -1.144 1.00 97.19 77 ALA A O 1
ATOM 580 N N . SER A 1 78 ? 0.274 -10.125 -1.693 1.00 96.50 78 SER A N 1
ATOM 581 C CA . SER A 1 78 ? 0.568 -10.348 -3.110 1.00 96.50 78 SER A CA 1
ATOM 582 C C . SER A 1 78 ? 1.180 -9.095 -3.749 1.00 96.50 78 SER A C 1
ATOM 584 O O . SER A 1 78 ? 1.237 -8.028 -3.134 1.00 96.50 78 SER A O 1
ATOM 586 N N . SER A 1 79 ? 1.585 -9.205 -5.009 1.00 94.06 79 SER A N 1
ATOM 587 C CA . SER A 1 79 ? 1.896 -8.077 -5.882 1.00 94.06 79 SER A CA 1
ATOM 588 C C . SER A 1 79 ? 1.196 -8.243 -7.231 1.00 94.06 79 SER A C 1
ATOM 590 O O . SER A 1 79 ? 1.027 -9.352 -7.740 1.00 94.06 79 SER A O 1
ATOM 592 N N . ILE A 1 80 ? 0.753 -7.126 -7.803 1.00 93.38 80 ILE A N 1
ATOM 593 C CA . ILE A 1 80 ? 0.168 -7.060 -9.142 1.00 93.38 80 ILE A CA 1
ATOM 594 C C . ILE A 1 80 ? 1.203 -6.418 -10.047 1.00 93.38 80 ILE A C 1
ATOM 596 O O . ILE A 1 80 ? 1.505 -5.237 -9.902 1.00 93.38 80 ILE A O 1
ATOM 600 N N . ASP A 1 81 ? 1.734 -7.199 -10.973 1.00 90.06 81 ASP A N 1
ATOM 601 C CA . ASP A 1 81 ? 2.618 -6.710 -12.020 1.00 90.06 81 ASP A CA 1
ATOM 602 C C . ASP A 1 81 ? 1.812 -5.920 -13.060 1.00 90.06 81 ASP A C 1
ATOM 604 O O . ASP A 1 81 ? 0.873 -6.445 -13.666 1.00 90.06 81 ASP A O 1
ATOM 608 N N . ILE A 1 82 ? 2.167 -4.653 -13.260 1.00 87.44 82 ILE A N 1
ATOM 609 C CA . ILE A 1 82 ? 1.491 -3.754 -14.206 1.00 87.44 82 ILE A CA 1
ATOM 610 C C . ILE A 1 82 ? 2.335 -3.473 -15.464 1.00 87.44 82 ILE A C 1
ATOM 612 O O . ILE A 1 82 ? 2.104 -2.470 -16.144 1.00 87.44 82 ILE A O 1
ATOM 616 N N . ASN A 1 83 ? 3.294 -4.363 -15.754 1.00 77.81 83 ASN A N 1
ATOM 617 C CA . ASN A 1 83 ? 4.136 -4.484 -16.951 1.00 77.81 83 ASN A CA 1
ATOM 618 C C . ASN A 1 83 ? 3.695 -3.679 -18.205 1.00 77.81 83 ASN A C 1
ATOM 620 O O . ASN A 1 83 ? 2.533 -3.771 -18.623 1.00 77.81 83 ASN A O 1
ATOM 624 N N . PRO A 1 84 ? 4.619 -3.045 -18.955 1.00 74.19 84 PRO A N 1
ATOM 625 C CA . PRO A 1 84 ? 5.901 -2.467 -18.544 1.00 74.19 84 PRO A CA 1
ATOM 626 C C . PRO A 1 84 ? 5.806 -0.944 -18.339 1.00 74.19 84 PRO A C 1
ATOM 628 O O . PRO A 1 84 ? 5.052 -0.260 -19.041 1.00 74.19 84 PRO A O 1
ATOM 631 N N . HIS A 1 85 ? 6.638 -0.414 -17.433 1.00 70.25 85 HIS A N 1
ATOM 632 C CA . HIS A 1 85 ? 6.994 1.012 -17.297 1.00 70.25 85 HIS A CA 1
ATOM 633 C C . HIS A 1 85 ? 5.823 1.987 -17.285 1.00 70.25 85 HIS A C 1
ATOM 635 O O . HIS A 1 85 ? 5.741 2.930 -18.082 1.00 70.25 85 HIS A O 1
ATOM 641 N N . ARG A 1 86 ? 4.887 1.761 -16.374 1.00 75.44 86 ARG A N 1
ATOM 642 C CA . ARG A 1 86 ? 3.790 2.693 -16.157 1.00 75.44 86 ARG A CA 1
ATOM 643 C C . ARG A 1 86 ? 4.132 3.738 -15.108 1.00 75.44 86 ARG A C 1
ATOM 645 O O . ARG A 1 86 ? 3.462 4.759 -15.142 1.00 75.44 86 ARG A O 1
ATOM 652 N N . ASN A 1 87 ? 5.162 3.539 -14.280 1.00 84.12 87 ASN A N 1
ATOM 653 C CA . ASN A 1 87 ? 5.518 4.384 -13.140 1.00 84.12 87 ASN A CA 1
ATOM 654 C C . ASN A 1 87 ? 4.253 4.860 -12.396 1.00 84.12 87 ASN A C 1
ATOM 656 O O . ASN A 1 87 ? 3.905 6.046 -12.442 1.00 84.12 87 ASN A O 1
ATOM 660 N N . PRO A 1 88 ? 3.484 3.916 -11.826 1.00 87.56 88 PRO A N 1
ATOM 661 C CA . PRO A 1 88 ? 2.199 4.218 -11.229 1.00 87.56 88 PRO A CA 1
ATOM 662 C C . PRO A 1 88 ? 2.427 5.138 -10.034 1.00 87.56 88 PRO A C 1
ATOM 664 O O . PRO A 1 88 ? 3.163 4.810 -9.108 1.00 87.56 88 PRO A O 1
ATOM 667 N N . ASN A 1 89 ? 1.789 6.300 -10.06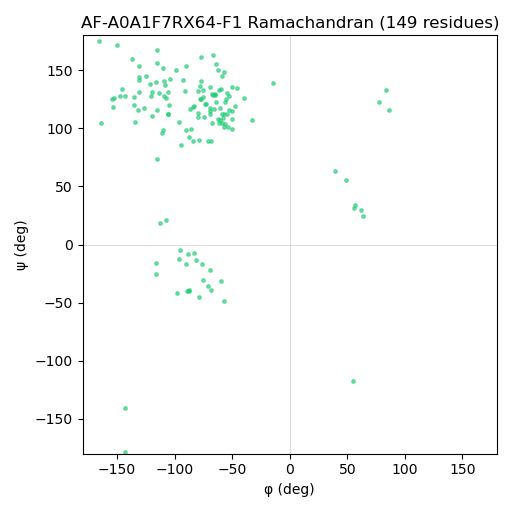3 1.00 89.44 89 ASN A N 1
ATOM 668 C CA . ASN A 1 89 ? 1.892 7.249 -8.962 1.00 89.44 89 ASN A CA 1
ATOM 669 C C . ASN A 1 89 ? 0.694 7.134 -8.021 1.00 89.44 89 ASN A C 1
ATOM 671 O O . ASN A 1 89 ? 0.854 7.141 -6.813 1.00 89.44 89 ASN A O 1
ATOM 675 N N . VAL A 1 90 ? -0.503 6.991 -8.594 1.00 93.00 90 VAL A N 1
ATOM 676 C CA . VAL A 1 90 ? -1.766 7.025 -7.855 1.00 93.00 90 VAL A CA 1
ATOM 677 C C . VAL A 1 90 ? -2.516 5.722 -8.057 1.00 93.00 90 VAL A C 1
ATOM 679 O O . VAL A 1 90 ? -2.615 5.228 -9.188 1.00 93.00 90 VAL A O 1
ATOM 682 N N . VAL A 1 91 ? -3.091 5.211 -6.975 1.00 94.00 91 VAL A N 1
ATOM 683 C CA . VAL A 1 91 ? -4.031 4.097 -6.997 1.00 94.00 91 VAL A CA 1
ATOM 684 C C . VAL A 1 91 ? -5.389 4.587 -6.507 1.00 94.00 91 VAL A C 1
ATOM 686 O O . VAL A 1 91 ? -5.493 5.393 -5.595 1.00 94.00 91 VAL A O 1
ATOM 689 N N . ALA A 1 92 ? -6.451 4.117 -7.152 1.00 93.44 92 ALA A N 1
ATOM 690 C CA . ALA A 1 92 ? -7.807 4.327 -6.673 1.00 93.44 92 ALA A CA 1
ATOM 691 C C . ALA A 1 92 ? -8.576 3.015 -6.789 1.00 93.44 92 ALA A C 1
ATOM 693 O O . ALA A 1 92 ? -8.735 2.461 -7.886 1.00 93.44 92 ALA A O 1
ATOM 694 N N . VAL A 1 93 ? -9.047 2.530 -5.652 1.00 91.00 93 VAL A N 1
ATOM 695 C CA . VAL A 1 93 ? -9.931 1.391 -5.504 1.00 91.00 93 VAL A CA 1
ATOM 696 C C . VAL A 1 93 ? -11.336 1.953 -5.408 1.00 91.00 93 VAL A C 1
ATOM 698 O O . VAL A 1 93 ? -11.751 2.534 -4.409 1.00 91.00 93 VAL A O 1
ATOM 701 N N . ALA A 1 94 ? -12.096 1.806 -6.492 1.00 84.25 94 ALA A N 1
ATOM 702 C CA . ALA A 1 94 ? -13.496 2.186 -6.445 1.00 84.25 94 ALA A CA 1
ATOM 703 C C . ALA A 1 94 ? -14.193 1.356 -5.353 1.00 84.25 94 ALA A C 1
ATOM 705 O O . ALA A 1 94 ? -14.017 0.128 -5.343 1.00 84.25 94 ALA A O 1
ATOM 706 N N . PRO A 1 95 ? -15.016 1.972 -4.478 1.00 75.50 95 PRO A N 1
ATOM 707 C CA . PRO A 1 95 ? -15.937 1.192 -3.676 1.00 75.50 95 PRO A CA 1
ATOM 708 C C . PRO A 1 95 ? -16.711 0.331 -4.661 1.00 75.50 95 PRO A C 1
ATOM 710 O O . PRO A 1 95 ? -17.192 0.836 -5.683 1.00 75.50 95 PRO A O 1
ATOM 713 N N . GLN A 1 96 ? -16.750 -0.978 -4.413 1.00 61.97 96 GLN A N 1
ATOM 714 C CA . GLN A 1 96 ? -17.547 -1.860 -5.244 1.00 61.97 96 GLN A CA 1
ATOM 715 C C . GLN A 1 96 ? -18.946 -1.264 -5.221 1.00 61.97 96 GLN A C 1
ATOM 717 O O . GLN A 1 96 ? -19.559 -1.190 -4.155 1.00 61.97 96 GLN A O 1
ATOM 722 N N . MET A 1 97 ? -19.413 -0.743 -6.362 1.00 52.03 97 MET A N 1
ATOM 723 C CA . MET A 1 97 ? -20.823 -0.437 -6.477 1.00 52.03 97 MET A CA 1
ATOM 724 C C . MET A 1 97 ? -21.474 -1.774 -6.204 1.00 52.03 97 MET A C 1
ATOM 726 O O . MET A 1 97 ? -21.305 -2.709 -6.986 1.00 52.03 97 MET A O 1
ATOM 730 N N . TYR A 1 98 ? -22.104 -1.886 -5.040 1.00 51.12 98 TYR A N 1
ATOM 731 C CA . TYR A 1 98 ? -23.030 -2.954 -4.769 1.00 51.12 98 TYR A CA 1
ATOM 732 C C . TYR A 1 98 ? -24.005 -2.839 -5.936 1.00 51.12 98 TYR A C 1
ATOM 734 O O . TYR A 1 98 ? -24.793 -1.892 -5.992 1.00 51.12 98 TYR A O 1
ATOM 742 N N . GLU A 1 99 ? -23.861 -3.696 -6.954 1.00 51.22 99 GLU A N 1
ATOM 743 C CA . GLU A 1 99 ? -24.944 -3.911 -7.897 1.00 51.22 99 GLU A CA 1
ATOM 744 C C . GLU A 1 99 ? -26.117 -4.179 -6.976 1.00 51.22 99 GLU A C 1
ATOM 746 O O . GLU A 1 99 ? -26.040 -5.106 -6.167 1.00 51.22 99 GLU A O 1
ATOM 751 N N . CYS A 1 100 ? -27.115 -3.291 -6.980 1.00 51.69 100 CYS A N 1
ATOM 752 C CA . CYS A 1 100 ? -28.355 -3.520 -6.266 1.00 51.69 100 CYS A CA 1
ATOM 753 C C . CYS A 1 100 ? -28.804 -4.907 -6.699 1.00 51.69 100 CYS A C 1
ATOM 755 O O . CYS A 1 100 ? -29.299 -5.066 -7.818 1.00 51.69 100 CYS A O 1
ATOM 757 N N . ALA A 1 101 ? -28.525 -5.905 -5.855 1.00 55.50 101 ALA A N 1
ATOM 758 C CA . ALA A 1 101 ? -28.889 -7.279 -6.090 1.00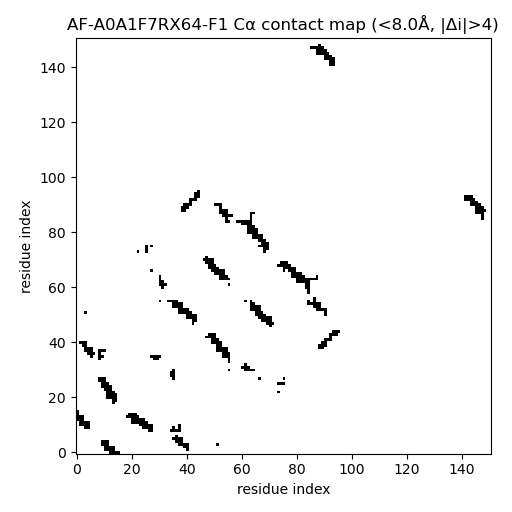 55.50 101 ALA A CA 1
ATOM 759 C C . ALA A 1 101 ? -30.375 -7.201 -6.374 1.00 55.50 101 ALA A C 1
ATOM 761 O O . ALA A 1 101 ? -31.129 -6.649 -5.566 1.00 55.50 101 ALA A O 1
ATOM 762 N N . GLY A 1 102 ? -30.723 -7.567 -7.608 1.00 52.44 102 GLY A N 1
ATOM 763 C CA . GLY A 1 102 ? -32.029 -7.290 -8.164 1.00 52.44 102 GLY A CA 1
ATOM 764 C C . GLY A 1 102 ? -33.090 -7.641 -7.139 1.00 52.44 102 GLY A C 1
ATOM 765 O O . GLY A 1 102 ? -33.005 -8.688 -6.497 1.00 52.44 102 GLY A O 1
ATOM 766 N N . SER A 1 103 ? -34.062 -6.741 -6.989 1.00 51.00 103 SER A N 1
ATOM 767 C CA . SER A 1 103 ? -35.392 -7.093 -6.510 1.00 51.00 103 SER A CA 1
ATOM 768 C C . SER A 1 103 ? -35.688 -8.506 -7.003 1.00 51.00 103 SER A C 1
ATOM 770 O O . SER A 1 103 ? -35.818 -8.724 -8.213 1.00 51.00 103 SER A O 1
ATOM 772 N N . VAL A 1 104 ? -35.670 -9.477 -6.086 1.00 54.56 104 VAL A N 1
ATOM 773 C CA . VAL A 1 104 ? -36.210 -10.801 -6.353 1.00 54.56 104 VAL A CA 1
ATOM 774 C C . VAL A 1 104 ? -37.641 -10.520 -6.747 1.00 54.56 104 VAL A C 1
ATOM 776 O O . VAL A 1 104 ? -38.469 -10.176 -5.909 1.00 54.56 104 VAL A O 1
ATOM 779 N N . THR A 1 105 ? -37.904 -10.552 -8.050 1.00 59.44 105 THR A N 1
ATOM 780 C CA . THR A 1 105 ? -39.262 -10.492 -8.559 1.00 59.44 105 THR A CA 1
ATOM 781 C C . THR A 1 105 ? -39.913 -11.708 -7.919 1.00 59.44 105 THR A C 1
ATOM 783 O O . THR A 1 105 ? -39.445 -12.817 -8.193 1.00 59.44 105 THR A O 1
ATOM 786 N N . PRO A 1 106 ? -40.873 -11.549 -6.988 1.00 60.72 106 PRO A N 1
ATOM 787 C CA . PRO A 1 106 ? -41.507 -12.710 -6.400 1.00 60.72 106 PRO A CA 1
ATOM 788 C C . PRO A 1 106 ? -42.066 -13.510 -7.570 1.00 60.72 106 PRO A C 1
ATOM 790 O O . PRO A 1 106 ? -42.805 -12.962 -8.392 1.00 60.72 106 PRO A O 1
ATOM 793 N N . THR A 1 107 ? -41.646 -14.771 -7.697 1.00 69.69 107 THR A N 1
ATOM 794 C CA . THR A 1 107 ? -42.259 -15.705 -8.639 1.00 69.69 107 THR A CA 1
ATOM 795 C C . THR A 1 107 ? -43.762 -15.574 -8.431 1.00 69.69 107 THR A C 1
ATOM 797 O O . THR A 1 107 ? -44.198 -15.766 -7.292 1.00 69.69 107 THR A O 1
ATOM 800 N N . PRO A 1 108 ? -44.552 -15.174 -9.443 1.00 57.72 108 PRO A N 1
ATOM 801 C CA . PRO A 1 108 ? -45.980 -15.037 -9.252 1.00 57.72 108 PRO A CA 1
ATOM 802 C C . PRO A 1 108 ? -46.502 -16.416 -8.872 1.00 57.72 108 PRO A C 1
ATOM 804 O O . PRO A 1 108 ? -46.528 -17.335 -9.690 1.00 57.72 108 PRO A O 1
ATOM 807 N N . THR A 1 109 ? -46.867 -16.578 -7.602 1.00 72.31 109 THR A N 1
ATOM 808 C CA . THR A 1 109 ? -47.653 -17.720 -7.162 1.00 72.31 109 THR A CA 1
ATOM 809 C C . THR A 1 109 ? -48.901 -17.717 -8.041 1.00 72.31 109 THR A C 1
ATOM 811 O O . THR A 1 109 ? -49.552 -16.670 -8.122 1.00 72.31 109 THR A O 1
ATOM 814 N N . PRO A 1 110 ? -49.228 -18.811 -8.750 1.00 59.31 110 PRO A N 1
ATOM 815 C CA . PRO A 1 110 ? -50.425 -18.844 -9.572 1.00 59.31 110 PRO A CA 1
ATOM 816 C C . PRO A 1 110 ? -51.628 -18.533 -8.681 1.00 59.31 110 PRO A C 1
ATOM 818 O O . PRO A 1 110 ? -51.961 -19.285 -7.767 1.00 59.31 110 PRO A O 1
ATOM 821 N N . LEU A 1 111 ? -52.239 -17.375 -8.923 1.00 50.91 111 LEU A N 1
ATOM 822 C CA . LEU A 1 111 ? -53.500 -16.987 -8.319 1.00 50.91 111 LEU A CA 1
ATOM 823 C C . LEU A 1 111 ? -54.564 -17.927 -8.881 1.00 50.91 111 LEU A C 1
ATOM 825 O O . LEU A 1 111 ? -54.987 -17.794 -10.028 1.00 50.91 111 LEU A O 1
ATOM 829 N N . THR A 1 112 ? -54.993 -18.891 -8.073 1.00 57.16 112 THR A N 1
ATOM 830 C CA . THR A 1 112 ? -56.225 -19.636 -8.320 1.00 57.16 112 THR A CA 1
ATOM 831 C C . THR A 1 112 ? -57.383 -18.661 -8.110 1.00 57.16 112 THR A C 1
ATOM 833 O O . THR A 1 112 ? -57.856 -18.474 -6.993 1.00 57.16 112 THR A O 1
ATOM 836 N N . ILE A 1 113 ? -57.787 -17.962 -9.171 1.00 48.09 113 ILE A N 1
ATOM 837 C CA . ILE A 1 113 ? -58.939 -17.058 -9.150 1.00 48.09 113 ILE A CA 1
ATOM 838 C C . ILE A 1 113 ? -60.1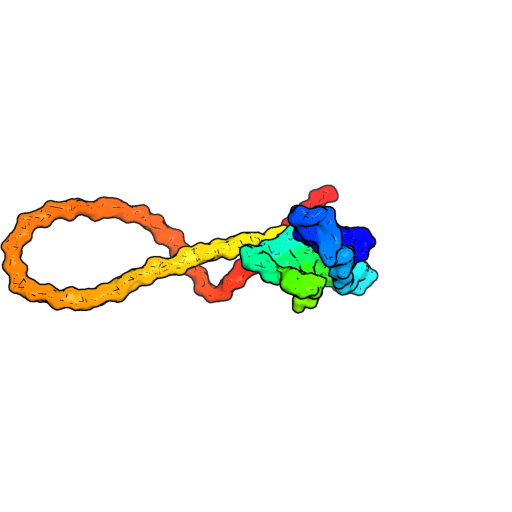98 -17.927 -9.285 1.00 48.09 113 ILE A C 1
ATOM 840 O O . ILE A 1 113 ? -60.394 -18.522 -10.348 1.00 48.09 113 ILE A O 1
ATOM 844 N N . PRO A 1 114 ? -61.070 -18.039 -8.264 1.00 48.72 114 PRO A N 1
ATOM 845 C CA . PRO A 1 114 ? -62.411 -18.549 -8.498 1.00 48.72 114 PRO A CA 1
ATOM 846 C C . PRO A 1 114 ? -63.137 -17.555 -9.406 1.00 48.72 114 PRO A C 1
ATOM 848 O O . PRO A 1 114 ? -63.139 -16.351 -9.150 1.00 48.72 114 PRO A O 1
ATOM 851 N N . VAL A 1 115 ? -63.732 -18.063 -10.485 1.00 48.38 115 VAL A N 1
ATOM 852 C CA . VAL A 1 115 ? -64.562 -17.286 -11.409 1.00 48.38 115 VAL A CA 1
ATOM 853 C C . VAL A 1 115 ? -65.679 -16.620 -10.605 1.00 48.38 115 VAL A C 1
ATOM 855 O O . VAL A 1 115 ? -66.643 -17.275 -10.213 1.00 48.38 115 VAL A O 1
ATOM 858 N N . ILE A 1 116 ? -65.543 -15.321 -10.347 1.00 46.41 116 ILE A N 1
ATOM 859 C CA . ILE A 1 116 ? -66.624 -14.479 -9.846 1.00 46.41 116 ILE A CA 1
ATOM 860 C C . ILE A 1 116 ? -66.860 -13.375 -10.866 1.00 46.41 116 ILE A C 1
ATOM 862 O O . ILE A 1 116 ? -65.947 -12.753 -11.404 1.00 46.41 116 ILE A O 1
ATOM 866 N N . ASN A 1 117 ? -68.143 -13.251 -11.160 1.00 39.97 117 ASN A N 1
ATOM 867 C CA . ASN A 1 117 ? -68.769 -12.505 -12.226 1.00 39.97 117 ASN A CA 1
ATOM 868 C C . ASN A 1 117 ? -68.406 -11.009 -12.215 1.00 39.97 117 ASN A C 1
ATOM 870 O O . ASN A 1 117 ? -68.202 -10.412 -11.159 1.00 39.97 117 ASN A O 1
ATOM 874 N N . LEU A 1 118 ? -68.364 -10.439 -13.421 1.00 42.38 118 LEU A N 1
ATOM 875 C CA . LEU A 1 118 ? -68.087 -9.043 -13.757 1.00 42.38 118 LEU A CA 1
ATOM 876 C C . LEU A 1 118 ? -68.735 -8.041 -12.787 1.00 42.38 118 LEU A C 1
ATOM 878 O O . LEU A 1 118 ? -69.960 -7.978 -12.688 1.00 42.38 118 LEU A O 1
ATOM 882 N N . CYS A 1 119 ? -67.931 -7.139 -12.221 1.00 33.00 119 CYS A N 1
ATOM 883 C CA . CYS A 1 119 ? -68.381 -5.769 -12.008 1.00 33.00 119 CYS A CA 1
ATOM 884 C C . CYS A 1 119 ? -67.227 -4.773 -12.179 1.00 33.00 119 CYS A C 1
ATOM 886 O O . CYS A 1 119 ? -66.101 -4.971 -11.731 1.00 33.00 119 CYS A O 1
ATOM 888 N N . LEU A 1 120 ? -67.559 -3.731 -12.923 1.00 42.06 120 LEU A N 1
ATOM 889 C CA . LEU A 1 120 ? -66.745 -2.672 -13.486 1.00 42.06 120 LEU A CA 1
ATOM 890 C C . LEU A 1 120 ? -66.294 -1.678 -12.404 1.00 42.06 120 LEU A C 1
ATOM 892 O O . LEU A 1 120 ? -67.149 -1.004 -11.847 1.00 42.06 120 LEU A O 1
ATOM 896 N N . THR A 1 121 ? -64.988 -1.484 -12.194 1.00 37.44 121 THR A N 1
ATOM 897 C CA . THR A 1 121 ? -64.452 -0.190 -11.724 1.00 37.44 121 THR A CA 1
ATOM 898 C C . THR A 1 121 ? -63.004 0.022 -12.162 1.00 37.44 121 THR A C 1
ATOM 900 O O . THR A 1 121 ? -62.087 -0.709 -11.803 1.00 37.44 121 THR A O 1
ATOM 903 N N . MET A 1 122 ? -62.862 1.078 -12.952 1.00 42.91 122 MET A N 1
ATOM 904 C CA . MET A 1 122 ? -61.680 1.802 -13.400 1.00 42.91 122 MET A CA 1
ATOM 905 C C . MET A 1 122 ? -60.813 2.278 -12.221 1.00 42.91 122 MET A C 1
ATOM 907 O O . MET A 1 122 ? -61.353 2.933 -11.338 1.00 42.91 122 MET A O 1
ATOM 911 N N . PHE A 1 123 ? -59.493 2.039 -12.227 1.00 35.69 123 PHE A N 1
ATOM 912 C CA . PHE A 1 123 ? -58.541 2.849 -11.448 1.00 35.69 123 PHE A CA 1
ATOM 913 C C . PHE A 1 123 ? -57.124 2.839 -12.056 1.00 35.69 123 PHE A C 1
ATOM 915 O O . PHE A 1 123 ? -56.545 1.788 -12.320 1.00 35.69 123 PHE A O 1
ATOM 922 N N . LEU A 1 124 ? -56.611 4.050 -12.304 1.00 46.03 124 LEU A N 1
ATOM 923 C CA . LEU A 1 124 ? -55.273 4.409 -12.796 1.00 46.03 124 LEU A CA 1
ATOM 924 C C . LEU A 1 124 ? -54.146 3.986 -11.837 1.00 46.03 124 LEU A C 1
ATOM 926 O O . LEU A 1 124 ? -54.323 4.124 -10.634 1.00 46.03 124 LEU A O 1
ATOM 930 N N . LEU A 1 125 ? -52.953 3.693 -12.377 1.00 34.53 125 LEU A N 1
ATOM 931 C CA . LEU A 1 125 ? -51.626 4.072 -11.836 1.00 34.53 125 LEU A CA 1
ATOM 932 C C . LEU A 1 125 ? -50.583 3.883 -12.964 1.00 34.53 125 LEU A C 1
ATOM 934 O O . LEU A 1 125 ? -50.427 2.787 -13.484 1.00 34.53 125 LEU A O 1
ATOM 938 N N . LEU A 1 126 ? -50.111 4.966 -13.589 1.00 34.00 126 LEU A N 1
ATOM 939 C CA . LEU A 1 126 ? 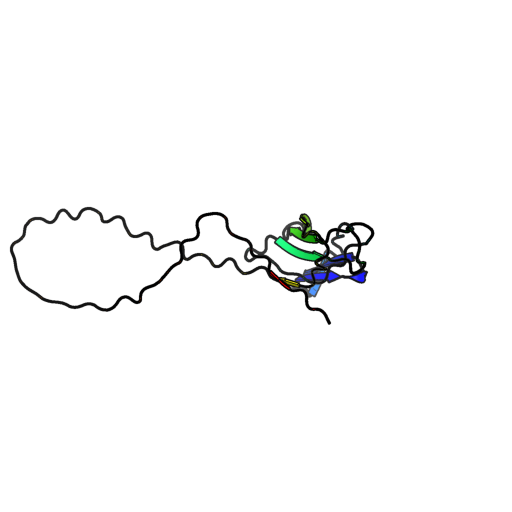-48.918 5.767 -13.257 1.00 34.00 126 LEU A CA 1
ATOM 940 C C . LEU A 1 126 ? -47.595 5.206 -13.816 1.00 34.00 126 LEU A C 1
ATOM 942 O O . LEU A 1 126 ? -47.284 4.024 -13.748 1.00 34.00 126 LEU A O 1
ATOM 946 N N . SER A 1 127 ? -46.856 6.138 -14.413 1.00 40.69 127 SER A N 1
ATOM 947 C CA . SER A 1 127 ? -45.619 6.023 -15.181 1.00 40.69 127 SER A CA 1
ATOM 948 C C . SER A 1 127 ? -44.504 5.217 -14.513 1.00 40.69 127 SER A C 1
ATOM 950 O O . SER A 1 127 ? -44.141 5.488 -13.369 1.00 40.69 127 SER A O 1
ATOM 952 N N . MET A 1 128 ? -43.854 4.348 -15.285 1.00 30.22 128 MET A N 1
ATOM 953 C CA . MET A 1 128 ? -42.514 3.850 -14.968 1.00 30.22 128 MET A CA 1
ATOM 954 C C . MET A 1 128 ? -41.452 4.752 -15.617 1.00 30.22 128 MET A C 1
ATOM 956 O O . MET A 1 128 ? -41.554 5.010 -16.819 1.00 30.22 128 MET A O 1
ATOM 960 N N . PRO A 1 129 ? -40.401 5.191 -14.900 1.00 41.12 129 PRO A N 1
ATOM 961 C CA . PRO A 1 129 ? -39.166 5.601 -15.547 1.00 41.12 129 PRO A CA 1
ATOM 962 C C . PRO A 1 129 ? -38.415 4.341 -16.001 1.00 41.12 129 PRO A C 1
ATOM 964 O O . PRO A 1 129 ? -38.182 3.417 -15.221 1.00 41.12 129 PRO A O 1
ATOM 967 N N . ALA A 1 130 ? -38.049 4.295 -17.280 1.00 37.62 130 ALA A N 1
ATOM 968 C CA . ALA A 1 130 ? -37.215 3.240 -17.835 1.00 37.62 130 ALA A CA 1
ATOM 969 C C . ALA A 1 130 ? -35.835 3.259 -17.157 1.00 37.62 130 ALA A C 1
ATOM 971 O O . ALA A 1 130 ? -35.024 4.154 -17.392 1.00 37.62 130 ALA A O 1
ATOM 972 N N . CYS A 1 131 ? -35.564 2.265 -16.313 1.00 29.02 131 CYS A N 1
ATOM 973 C CA . CYS A 1 131 ? -34.226 1.989 -15.810 1.00 29.02 131 CYS A CA 1
ATOM 974 C C . CYS A 1 131 ? -33.521 1.094 -16.837 1.00 29.02 131 CYS A C 1
ATOM 976 O O . CYS A 1 131 ? -33.777 -0.107 -16.924 1.00 29.02 131 CYS A O 1
ATOM 978 N N . MET A 1 132 ? -32.687 1.696 -17.683 1.00 29.17 132 MET A N 1
ATOM 979 C CA . MET A 1 132 ? -31.880 0.971 -18.661 1.00 29.17 132 MET A CA 1
ATOM 980 C C . MET A 1 132 ? -30.598 0.478 -17.974 1.00 29.17 132 MET A C 1
ATOM 982 O O . MET A 1 132 ? -29.588 1.174 -17.951 1.00 29.17 132 MET A O 1
ATOM 986 N N . CYS A 1 133 ? -30.644 -0.721 -17.388 1.00 34.56 133 CYS A N 1
ATOM 987 C CA . CYS A 1 133 ? -29.455 -1.403 -16.871 1.00 34.56 133 CYS A CA 1
ATOM 988 C C . CYS A 1 133 ? -28.785 -2.223 -17.980 1.00 34.56 133 CYS A C 1
ATOM 990 O O . CYS A 1 133 ? -29.355 -3.182 -18.505 1.00 34.56 133 CYS A O 1
ATOM 992 N N . LEU A 1 134 ? -27.553 -1.845 -18.329 1.00 36.41 134 LEU A N 1
ATOM 993 C CA . LEU A 1 134 ? -26.707 -2.579 -19.263 1.00 36.41 134 LEU A CA 1
ATOM 994 C C . LEU A 1 134 ? -26.170 -3.840 -18.566 1.00 36.41 134 LEU A C 1
ATOM 996 O O . LEU A 1 134 ? -25.351 -3.764 -17.654 1.00 36.41 134 LEU A O 1
ATOM 1000 N N . LYS A 1 135 ? -26.649 -5.009 -18.990 1.00 32.75 135 LYS A N 1
ATOM 1001 C CA . LYS A 1 135 ? -26.236 -6.313 -18.461 1.00 32.75 135 LYS A CA 1
ATOM 1002 C C . LYS A 1 135 ? -24.791 -6.600 -18.889 1.00 32.75 135 LYS A C 1
ATOM 1004 O O . LYS A 1 135 ? -24.546 -6.785 -20.080 1.00 32.75 135 LYS A O 1
ATOM 1009 N N . LYS A 1 136 ? -23.840 -6.680 -17.952 1.00 38.09 136 LYS A N 1
ATOM 1010 C CA . LYS A 1 136 ? -22.517 -7.263 -18.223 1.00 38.09 136 LYS A CA 1
ATOM 1011 C C . LYS A 1 136 ? -22.296 -8.460 -17.308 1.00 38.09 136 LYS A C 1
ATOM 1013 O O . LYS A 1 136 ? -22.211 -8.347 -16.096 1.00 38.09 136 LYS A O 1
ATOM 1018 N N . THR A 1 137 ? -22.285 -9.629 -17.927 1.00 46.19 137 THR A N 1
ATOM 1019 C CA . THR A 1 137 ? -22.083 -10.929 -17.297 1.00 46.19 137 THR A CA 1
ATOM 1020 C C . THR A 1 137 ? -20.661 -11.073 -16.764 1.00 46.19 137 THR A C 1
ATOM 1022 O O . THR A 1 137 ? -19.722 -10.926 -17.541 1.00 46.19 137 THR A O 1
ATOM 1025 N N . GLY A 1 138 ? -20.549 -11.480 -15.497 1.00 46.19 138 GLY A N 1
ATOM 1026 C CA . GLY A 1 138 ? -19.492 -12.360 -14.993 1.00 46.19 138 GLY A CA 1
ATOM 1027 C C . GLY A 1 138 ? -18.124 -11.721 -14.751 1.00 46.19 138 GLY A C 1
ATOM 1028 O O . GLY A 1 138 ? -17.469 -11.275 -15.685 1.00 46.19 138 GLY A O 1
ATOM 1029 N N . ILE A 1 139 ? -17.664 -11.854 -13.500 1.00 34.59 139 ILE A N 1
ATOM 1030 C CA . ILE A 1 139 ? -16.382 -11.422 -12.911 1.00 34.59 139 ILE A CA 1
ATOM 1031 C C . ILE A 1 139 ? -16.439 -9.965 -12.408 1.00 34.59 139 ILE A C 1
ATOM 1033 O O . ILE A 1 139 ? -16.595 -9.058 -13.228 1.00 34.59 139 ILE A O 1
ATOM 1037 N N . PRO A 1 140 ? -16.307 -9.703 -11.084 1.00 37.66 140 PRO A N 1
ATOM 1038 C CA . PRO A 1 140 ? -16.151 -8.342 -10.588 1.00 37.66 140 PRO A CA 1
ATOM 1039 C C . PRO A 1 140 ? -14.868 -7.778 -11.192 1.00 37.66 140 PRO A C 1
ATOM 1041 O O . PRO A 1 140 ? -13.754 -8.164 -10.840 1.00 37.66 140 PRO A O 1
ATOM 1044 N N . LEU A 1 141 ? -15.041 -6.901 -12.174 1.00 39.88 141 LEU A N 1
ATOM 1045 C CA . LEU A 1 141 ? -13.954 -6.182 -12.803 1.00 39.88 141 LEU A CA 1
ATOM 1046 C C . LEU A 1 141 ? -13.449 -5.169 -11.767 1.00 39.88 141 LEU A C 1
ATOM 1048 O O . LEU A 1 141 ? -13.948 -4.047 -11.699 1.00 39.88 141 LEU A O 1
ATOM 1052 N N . PHE A 1 142 ? -12.496 -5.573 -10.925 1.00 43.59 142 PHE A N 1
ATOM 1053 C CA . PHE A 1 142 ? -11.729 -4.633 -10.115 1.00 43.59 142 PHE A CA 1
ATOM 1054 C C . PHE A 1 142 ? -11.037 -3.673 -11.078 1.00 43.59 142 PHE A C 1
ATOM 1056 O O . PHE A 1 142 ? -10.102 -4.031 -11.793 1.00 43.59 142 PHE A O 1
ATOM 1063 N N . LYS A 1 143 ? -11.558 -2.453 -11.163 1.00 46.25 143 LYS A N 1
ATOM 1064 C CA . LYS A 1 143 ? -11.009 -1.418 -12.025 1.00 46.25 143 LYS A CA 1
ATOM 1065 C C . LYS A 1 143 ? -10.063 -0.584 -11.172 1.00 46.25 143 LYS A C 1
ATOM 1067 O O . LYS A 1 143 ? -10.475 0.418 -10.602 1.00 46.25 143 LYS A O 1
ATOM 1072 N N . ILE A 1 144 ? -8.812 -1.028 -11.059 1.00 51.97 144 ILE A N 1
ATOM 1073 C CA . ILE A 1 144 ? -7.747 -0.190 -10.506 1.00 51.97 144 ILE A CA 1
ATOM 1074 C C . ILE A 1 144 ? -7.497 0.922 -11.526 1.00 51.97 144 ILE A C 1
ATOM 1076 O O . ILE A 1 144 ? -7.066 0.661 -12.652 1.00 51.97 144 ILE A O 1
ATOM 1080 N N . LEU A 1 145 ? -7.837 2.159 -11.169 1.00 60.72 145 LEU A N 1
ATOM 1081 C CA . LEU A 1 145 ? -7.580 3.314 -12.022 1.00 60.72 145 LEU A CA 1
ATOM 1082 C C . LEU A 1 145 ? -6.198 3.875 -11.690 1.00 60.72 145 LEU A C 1
ATOM 1084 O O . LEU A 1 145 ? -6.051 4.645 -10.748 1.00 60.72 145 LEU A O 1
ATOM 1088 N N . LEU A 1 146 ? -5.197 3.512 -12.489 1.00 51.81 146 LEU A N 1
ATOM 1089 C CA . LEU A 1 146 ? -3.868 4.113 -12.408 1.00 51.81 146 LEU A CA 1
ATOM 1090 C C . LEU A 1 146 ? -3.862 5.423 -13.199 1.00 51.81 146 LEU A C 1
ATOM 1092 O O . LEU A 1 146 ? -4.114 5.431 -14.408 1.00 51.81 146 LEU A O 1
ATOM 1096 N N . LYS A 1 147 ? -3.591 6.541 -12.523 1.00 53.78 147 LYS A N 1
ATOM 1097 C CA . LYS A 1 147 ? -3.368 7.835 -13.178 1.00 53.78 147 LYS A CA 1
ATOM 1098 C C . LYS A 1 147 ? -1.882 8.164 -13.152 1.00 53.78 147 LYS A C 1
ATOM 1100 O O . LYS A 1 147 ? -1.299 8.345 -12.089 1.00 53.78 147 LYS A O 1
ATOM 1105 N N . ASN A 1 148 ? -1.300 8.322 -14.335 1.00 45.06 148 ASN A N 1
ATOM 1106 C CA . ASN A 1 148 ? 0.042 8.873 -14.485 1.00 45.06 148 ASN A CA 1
ATOM 1107 C C . ASN A 1 148 ? -0.061 10.394 -14.573 1.00 45.06 148 ASN A C 1
ATOM 1109 O O . ASN A 1 148 ? -0.272 10.945 -15.654 1.00 45.06 148 ASN A O 1
ATOM 1113 N N . LEU A 1 149 ? 0.048 11.072 -13.433 1.00 40.66 149 LEU A N 1
ATOM 1114 C CA . LEU A 1 149 ? 0.246 12.519 -13.408 1.00 40.66 149 LEU A CA 1
ATOM 1115 C C . LEU A 1 149 ? 1.729 12.787 -13.676 1.00 40.66 149 LEU A C 1
ATOM 1117 O O . LEU A 1 149 ? 2.576 12.457 -12.851 1.00 40.66 149 LEU A O 1
ATOM 1121 N N . ARG A 1 150 ? 2.041 13.330 -14.856 1.00 38.97 150 ARG A N 1
ATOM 1122 C CA . ARG A 1 150 ? 3.363 13.895 -15.146 1.00 38.97 150 ARG A CA 1
ATOM 1123 C C . ARG A 1 150 ? 3.365 15.329 -14.615 1.00 38.97 150 ARG A C 1
ATOM 1125 O O . ARG A 1 150 ? 2.530 16.114 -15.065 1.00 38.97 150 ARG A O 1
ATOM 1132 N N . PHE A 1 151 ? 4.242 15.624 -13.660 1.00 38.97 151 PHE A N 1
ATOM 1133 C CA . PHE A 1 151 ? 4.559 16.986 -13.225 1.00 38.97 151 PHE A CA 1
ATOM 1134 C C . PHE A 1 151 ? 5.810 17.477 -13.950 1.00 38.97 151 PHE A C 1
ATOM 1136 O O . PHE A 1 151 ? 6.692 16.627 -14.216 1.00 38.97 151 PHE A O 1
#